Protein AF-K2QII4-F1 (afdb_monomer_lite)

Secondary structure (DSSP, 8-state):
-PPP--EEEEPPPTTTTTSPPEEEEP-TT---GGGGGSPP-SS-EEEE--TTSS-GGG----HHHHHHHHHHHHHHHS-TT---EE-

pLDDT: mean 91.84, std 8.43, range [52.69, 98.44]

Foldseek 3Di:
DDQWDWAWLDDADPVQAPPAEEEEEDDPLQDPVVVNVDDDPNHGYTYTGNSCNVPVVPDPDDPVVVVVSVVVSVPVVDDPPGDHHYD

Sequence (87 aa):
MSSITVVQIQSPEAFNSETAPLILIHDGGGTIFQYFLLDSLRRPTYGIANPWFDDPKSFFGNMEDLASIYARAIRDAFKPGESVLLG

InterPro domains:
  IPR029058 Alpha/Beta hydrolase fold [G3DSA:3.40.50.1820] (2-87)
  IPR029058 Alpha/Beta hydrolase fold [SSF53474] (7-87)

Radius of gyration: 13.56 Å; chains: 1; bounding box: 34×24×34 Å

Structure (mmCIF, N/CA/C/O backbone):
data_AF-K2QII4-F1
#
_entry.id   AF-K2QII4-F1
#
loop_
_atom_site.group_PDB
_atom_site.id
_atom_site.type_symbol
_atom_site.label_atom_id
_atom_site.label_alt_id
_atom_site.label_comp_id
_atom_site.label_asym_id
_atom_site.label_entity_id
_atom_site.label_seq_id
_atom_site.pdbx_PDB_ins_code
_atom_site.Cartn_x
_atom_site.Cartn_y
_atom_site.Cartn_z
_atom_site.occupancy
_atom_site.B_iso_or_equiv
_atom_site.auth_seq_id
_atom_site.auth_comp_id
_atom_site.auth_asym_id
_atom_site.auth_atom_id
_atom_site.pdbx_PDB_model_num
ATOM 1 N N . MET A 1 1 ? 6.952 14.536 -11.393 1.00 52.69 1 MET A N 1
ATOM 2 C CA . MET A 1 1 ? 6.905 13.363 -10.495 1.00 52.69 1 MET A CA 1
ATOM 3 C C . MET A 1 1 ? 5.473 12.876 -10.469 1.00 52.69 1 MET A C 1
ATOM 5 O O . MET A 1 1 ? 4.602 13.680 -10.160 1.00 52.69 1 MET A O 1
ATOM 9 N N . SER A 1 2 ? 5.223 11.626 -10.849 1.00 57.34 2 SER A N 1
ATOM 10 C CA . SER A 1 2 ? 3.897 11.017 -10.708 1.00 57.34 2 SER A CA 1
ATOM 11 C C . SER A 1 2 ? 3.551 10.948 -9.220 1.00 57.34 2 SER A C 1
ATOM 13 O O . SER A 1 2 ? 4.377 10.502 -8.423 1.00 57.34 2 SER A O 1
ATOM 15 N N . SER A 1 3 ? 2.378 11.446 -8.828 1.00 74.19 3 SER A N 1
ATOM 16 C CA . SER A 1 3 ? 1.921 11.325 -7.442 1.00 74.19 3 SER A CA 1
ATOM 17 C C . SER A 1 3 ? 1.555 9.868 -7.182 1.00 74.19 3 SER A C 1
ATOM 19 O O . SER A 1 3 ? 0.689 9.318 -7.860 1.00 74.19 3 SER A O 1
ATOM 21 N N . ILE A 1 4 ? 2.211 9.240 -6.208 1.00 90.62 4 ILE A N 1
ATOM 22 C CA . ILE A 1 4 ? 1.832 7.904 -5.746 1.00 90.62 4 ILE A CA 1
ATOM 23 C C . ILE A 1 4 ? 0.469 8.020 -5.076 1.00 90.62 4 ILE A C 1
ATOM 25 O O . ILE A 1 4 ? 0.272 8.888 -4.226 1.00 90.62 4 ILE A O 1
ATOM 29 N N . THR A 1 5 ? -0.470 7.168 -5.470 1.00 92.75 5 THR A N 1
ATOM 30 C CA . THR A 1 5 ? -1.823 7.185 -4.912 1.00 92.75 5 THR A CA 1
ATOM 31 C C . THR A 1 5 ? -1.984 6.026 -3.943 1.00 92.75 5 THR A C 1
ATOM 33 O O . THR A 1 5 ? -1.787 4.871 -4.314 1.00 92.75 5 THR A O 1
ATOM 36 N N . VAL A 1 6 ? -2.363 6.345 -2.707 1.00 96.19 6 VAL A N 1
ATOM 37 C CA . VAL A 1 6 ? -2.817 5.371 -1.713 1.00 96.19 6 VAL A CA 1
ATOM 38 C C . VAL A 1 6 ? -4.329 5.234 -1.882 1.00 96.19 6 VAL A C 1
ATOM 40 O O . VAL A 1 6 ? -5.081 6.162 -1.591 1.00 96.19 6 VAL A O 1
ATOM 43 N N . VAL A 1 7 ? -4.776 4.103 -2.424 1.00 96.88 7 VAL A N 1
ATOM 44 C CA . VAL A 1 7 ? -6.180 3.868 -2.788 1.00 96.88 7 VAL A CA 1
ATOM 45 C C . VAL A 1 7 ? -6.886 3.142 -1.654 1.00 96.88 7 VAL A C 1
ATOM 47 O O . VAL A 1 7 ? -6.396 2.124 -1.184 1.00 96.88 7 VAL A O 1
ATOM 50 N N . GLN A 1 8 ? -8.051 3.615 -1.223 1.00 96.56 8 GLN A N 1
ATOM 51 C CA . GLN A 1 8 ? -8.866 2.890 -0.251 1.00 96.56 8 GLN A CA 1
ATOM 52 C C . GLN A 1 8 ? -9.527 1.668 -0.908 1.00 96.56 8 GLN A C 1
ATOM 54 O O . GLN A 1 8 ? -10.268 1.810 -1.878 1.00 96.56 8 GLN A O 1
ATOM 59 N N . ILE A 1 9 ? -9.265 0.478 -0.364 1.00 97.19 9 ILE A N 1
ATOM 60 C CA . ILE A 1 9 ? -9.814 -0.803 -0.837 1.00 97.19 9 ILE A CA 1
ATOM 61 C C . ILE A 1 9 ? -11.031 -1.193 0.002 1.00 97.19 9 ILE A C 1
ATOM 63 O O . ILE A 1 9 ? -12.083 -1.513 -0.541 1.00 97.19 9 ILE A O 1
ATOM 67 N N . GLN A 1 10 ? -10.898 -1.149 1.331 1.00 95.12 10 GLN A N 1
ATOM 68 C CA . GLN A 1 10 ? -11.985 -1.455 2.262 1.00 95.12 10 GLN A CA 1
ATOM 69 C C . GLN A 1 10 ? -12.157 -0.298 3.244 1.00 95.12 10 GLN A C 1
ATOM 71 O O . GLN A 1 10 ? -11.194 0.151 3.874 1.00 95.12 10 GLN A O 1
ATOM 76 N N . SER A 1 11 ? -13.387 0.204 3.375 1.00 89.44 11 SER A N 1
ATOM 77 C CA . SER A 1 11 ? -13.734 1.191 4.395 1.00 89.44 11 SER A CA 1
ATOM 78 C C . SER A 1 11 ? -13.836 0.554 5.775 1.00 89.44 11 SER A C 1
ATOM 80 O O . SER A 1 11 ? -14.388 -0.541 5.889 1.00 89.44 11 SER A O 1
ATOM 82 N N . PRO A 1 12 ? -13.368 1.237 6.832 1.00 80.25 12 PRO A N 1
ATOM 83 C CA . PRO A 1 12 ? -13.577 0.747 8.179 1.00 80.25 12 PRO A CA 1
ATOM 84 C C . PRO A 1 12 ? -15.061 0.758 8.536 1.00 80.25 12 PRO A C 1
ATOM 86 O O . PRO A 1 12 ? -15.767 1.743 8.324 1.00 80.25 12 PRO A O 1
ATOM 89 N N . GLU A 1 13 ? -15.517 -0.330 9.144 1.00 80.06 13 GLU A N 1
ATOM 90 C CA . GLU A 1 13 ? -16.739 -0.319 9.943 1.00 80.06 13 GLU A CA 1
ATOM 91 C C . GLU A 1 13 ? -16.497 0.514 11.213 1.00 80.06 13 GLU A C 1
ATOM 93 O O . GLU A 1 13 ? -15.368 0.586 11.703 1.00 80.06 13 GLU A O 1
ATOM 98 N N . ALA A 1 14 ? -17.544 1.126 11.776 1.00 70.69 14 ALA A N 1
ATOM 99 C CA . ALA A 1 14 ? -17.417 2.084 12.883 1.00 70.69 14 ALA A CA 1
ATOM 100 C C . ALA A 1 14 ? -16.681 1.538 14.125 1.00 70.69 14 ALA A C 1
ATOM 102 O O . ALA A 1 14 ? -16.045 2.298 14.842 1.00 70.69 14 ALA A O 1
ATOM 103 N N . PHE A 1 15 ? -16.741 0.229 14.377 1.00 68.31 15 PHE A N 1
ATOM 104 C CA . PHE A 1 15 ? -16.047 -0.414 15.500 1.00 68.31 15 PHE A CA 1
ATOM 105 C C . PHE A 1 15 ? -14.605 -0.841 15.175 1.00 68.31 15 PHE A C 1
ATOM 107 O O . PHE A 1 15 ? -13.843 -1.156 16.082 1.00 68.31 15 PHE A O 1
ATOM 114 N N . ASN A 1 16 ? -14.216 -0.833 13.898 1.00 75.94 16 ASN A N 1
ATOM 115 C CA . ASN A 1 16 ? -12.878 -1.202 13.433 1.00 75.94 16 ASN A CA 1
ATOM 116 C C . ASN A 1 16 ? -12.041 0.015 13.007 1.00 75.94 16 ASN A C 1
ATOM 118 O O . ASN A 1 16 ? -10.882 -0.153 12.628 1.00 75.94 16 ASN A O 1
ATOM 122 N N . SER A 1 17 ? -12.589 1.235 13.063 1.00 72.12 17 SER A N 1
ATOM 123 C CA . SER A 1 17 ? -11.897 2.459 12.630 1.00 72.12 17 SER A CA 1
ATOM 124 C C . SER A 1 17 ? -10.679 2.823 13.478 1.00 72.12 17 SER A C 1
ATOM 126 O O . SER A 1 17 ? -9.850 3.602 13.024 1.00 72.12 17 SER A O 1
ATOM 128 N N . GLU A 1 18 ? -10.566 2.271 14.687 1.00 80.12 18 GLU A N 1
ATOM 129 C CA . GLU A 1 18 ? -9.405 2.462 15.569 1.00 80.12 18 GLU A CA 1
ATOM 130 C C . GLU A 1 18 ? -8.330 1.382 15.395 1.00 80.12 18 GLU A C 1
ATOM 132 O O . GLU A 1 18 ? -7.244 1.478 15.968 1.00 80.12 18 GLU A O 1
ATOM 137 N N . THR A 1 19 ? -8.603 0.337 14.607 1.00 90.38 19 THR A N 1
ATOM 138 C CA . THR A 1 19 ? -7.575 -0.658 14.295 1.00 90.38 19 THR A CA 1
ATOM 139 C C . THR A 1 19 ? -6.549 -0.054 13.343 1.00 90.38 19 THR A C 1
ATOM 141 O O . THR A 1 19 ? -6.907 0.702 12.440 1.00 90.38 19 THR A O 1
ATOM 144 N N . ALA A 1 20 ? -5.271 -0.404 13.528 1.00 93.62 20 ALA A N 1
ATOM 145 C CA . ALA A 1 20 ? -4.211 0.057 12.633 1.00 93.62 20 ALA A CA 1
ATOM 146 C C . ALA A 1 20 ? -4.605 -0.204 11.161 1.00 93.62 20 ALA A C 1
ATOM 148 O O . ALA A 1 20 ? -5.102 -1.286 10.858 1.00 93.62 20 ALA A O 1
ATOM 149 N N . PRO A 1 21 ? -4.407 0.726 10.224 1.00 95.62 21 PRO A N 1
ATOM 150 C CA . PRO A 1 21 ? -4.708 0.470 8.821 1.00 95.62 21 PRO A CA 1
ATOM 151 C C . PRO A 1 21 ? -3.778 -0.612 8.241 1.00 95.62 21 PRO A C 1
ATOM 153 O O . PRO A 1 21 ? -2.652 -0.814 8.707 1.00 95.62 21 PRO A O 1
ATOM 156 N N . LEU A 1 22 ? -4.264 -1.357 7.244 1.00 97.25 22 LEU A N 1
ATOM 157 C CA . LEU A 1 22 ? -3.454 -2.242 6.401 1.00 97.25 22 LEU A CA 1
ATOM 158 C C . LEU A 1 22 ? -3.135 -1.532 5.090 1.00 97.25 22 LEU A C 1
ATOM 160 O O . LEU A 1 22 ? -4.049 -1.032 4.437 1.00 97.25 22 LEU A O 1
ATOM 164 N N . ILE A 1 23 ? -1.873 -1.534 4.680 1.00 98.06 23 ILE A N 1
ATOM 165 C CA . ILE A 1 23 ? -1.453 -1.050 3.365 1.00 98.06 23 ILE A CA 1
ATOM 166 C C . ILE A 1 23 ? -0.880 -2.235 2.597 1.00 98.06 23 ILE A C 1
ATOM 168 O O . ILE A 1 23 ? 0.107 -2.825 3.029 1.00 98.06 23 ILE A O 1
ATOM 172 N N . LEU A 1 24 ? -1.520 -2.565 1.480 1.00 98.44 24 LEU A N 1
ATOM 173 C CA . LEU A 1 24 ? -1.138 -3.644 0.580 1.00 98.44 24 LEU A CA 1
ATOM 174 C C . LEU A 1 24 ? -0.412 -3.059 -0.632 1.00 98.44 24 LEU A C 1
ATOM 176 O O . LEU A 1 24 ? -0.979 -2.266 -1.392 1.00 98.44 24 LEU A O 1
ATOM 180 N N . ILE A 1 25 ? 0.853 -3.416 -0.807 1.00 98.00 25 ILE A N 1
ATOM 181 C CA . ILE A 1 25 ? 1.657 -2.990 -1.955 1.00 98.00 25 ILE A CA 1
ATOM 182 C C . ILE A 1 25 ? 1.518 -4.052 -3.043 1.00 98.00 25 ILE A C 1
ATOM 184 O O . ILE A 1 25 ? 1.493 -5.240 -2.746 1.00 98.00 25 ILE A O 1
ATOM 188 N N . HIS A 1 26 ? 1.398 -3.633 -4.303 1.00 97.44 26 HIS A N 1
ATOM 189 C CA . HIS A 1 26 ? 1.287 -4.551 -5.436 1.00 97.44 26 HIS A CA 1
ATOM 190 C C . HIS A 1 26 ? 2.323 -5.694 -5.402 1.00 97.44 26 HIS A C 1
ATOM 192 O O . HIS A 1 26 ? 3.467 -5.523 -4.974 1.00 97.44 26 HIS A O 1
ATOM 198 N N . ASP A 1 27 ? 1.947 -6.845 -5.953 1.00 95.12 27 ASP A N 1
ATOM 199 C CA . ASP A 1 27 ? 2.857 -7.972 -6.151 1.00 95.12 27 ASP A CA 1
ATOM 200 C C . ASP A 1 27 ? 3.695 -7.806 -7.438 1.00 95.12 27 ASP A C 1
ATOM 202 O O . ASP A 1 27 ? 3.725 -6.741 -8.062 1.00 95.12 27 ASP A O 1
ATOM 206 N N . GLY A 1 28 ? 4.374 -8.870 -7.881 1.00 93.06 28 GLY A N 1
ATOM 207 C CA . GLY A 1 28 ? 5.141 -8.857 -9.134 1.00 93.06 28 GLY A CA 1
ATOM 208 C C . GLY A 1 28 ? 4.315 -8.526 -10.389 1.00 93.06 28 GLY A C 1
ATOM 209 O O . GLY A 1 28 ? 4.898 -8.172 -11.412 1.00 93.06 28 GLY A O 1
ATOM 210 N N . GLY A 1 29 ? 2.981 -8.604 -10.319 1.00 93.88 29 GLY A N 1
ATOM 211 C CA . GLY A 1 29 ? 2.066 -8.208 -11.384 1.00 93.88 29 GLY A CA 1
ATOM 212 C C . GLY A 1 29 ? 1.800 -6.703 -11.452 1.00 93.88 29 GLY A C 1
ATOM 213 O O . GLY A 1 29 ? 1.273 -6.241 -12.454 1.00 93.88 29 GLY A O 1
ATOM 214 N N . GLY A 1 30 ? 2.157 -5.914 -10.434 1.00 95.62 30 GLY A N 1
ATOM 215 C CA . GLY A 1 30 ? 2.090 -4.447 -10.491 1.00 95.62 30 GLY A CA 1
ATOM 216 C C . GLY A 1 30 ? 0.718 -3.823 -10.209 1.00 95.62 30 GLY A C 1
ATOM 217 O O . GLY A 1 30 ? 0.631 -2.605 -10.044 1.00 95.62 30 GLY A O 1
ATOM 218 N N . THR A 1 31 ? -0.343 -4.626 -10.095 1.00 96.81 31 THR A N 1
ATOM 219 C CA . THR A 1 31 ? -1.702 -4.144 -9.795 1.00 96.81 31 THR A CA 1
ATOM 220 C C . THR A 1 31 ? -2.104 -4.427 -8.345 1.00 96.81 31 THR A C 1
ATOM 222 O O . THR A 1 31 ? -1.482 -5.231 -7.652 1.00 96.81 31 THR A O 1
ATOM 225 N N . ILE A 1 32 ? -3.174 -3.771 -7.892 1.00 97.94 32 ILE A N 1
ATOM 226 C CA . ILE A 1 32 ? -3.827 -4.035 -6.596 1.00 97.94 32 ILE A CA 1
ATOM 227 C C . ILE A 1 32 ? -5.197 -4.708 -6.756 1.00 97.94 32 ILE A C 1
ATOM 229 O O . ILE A 1 32 ? -5.948 -4.809 -5.788 1.00 97.94 32 ILE A O 1
ATOM 233 N N . PHE A 1 33 ? -5.556 -5.140 -7.971 1.00 97.25 33 PHE A N 1
ATOM 234 C CA . PHE A 1 33 ? -6.900 -5.640 -8.275 1.00 97.25 33 PHE A CA 1
ATOM 235 C C . PHE A 1 33 ? -7.277 -6.848 -7.411 1.00 97.25 33 PHE A C 1
ATOM 237 O O . PHE A 1 33 ? -8.385 -6.911 -6.885 1.00 97.25 33 PHE A O 1
ATOM 244 N N . GLN A 1 34 ? -6.332 -7.761 -7.185 1.00 97.31 34 GLN A N 1
ATOM 245 C CA . GLN A 1 34 ? -6.519 -8.941 -6.343 1.00 97.31 34 GLN A CA 1
ATOM 246 C C . GLN A 1 34 ? -6.974 -8.601 -4.919 1.00 97.31 34 GLN A C 1
ATOM 248 O O . GLN A 1 34 ? -7.713 -9.371 -4.312 1.00 97.31 34 GLN A O 1
ATOM 253 N N . TYR A 1 35 ? -6.593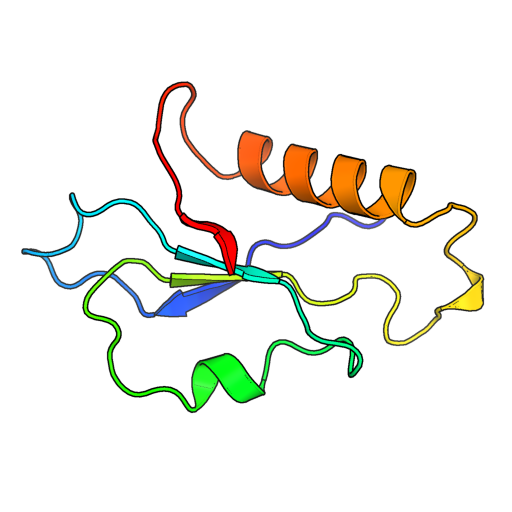 -7.437 -4.389 1.00 97.88 35 TYR A N 1
ATOM 254 C CA . TYR A 1 35 ? -6.961 -7.042 -3.033 1.00 97.88 35 TYR A CA 1
ATOM 255 C C . TYR A 1 35 ? -8.417 -6.574 -2.917 1.00 97.88 35 TYR A C 1
ATOM 257 O O . TYR A 1 35 ? -8.991 -6.656 -1.835 1.00 97.88 35 TYR A O 1
ATOM 265 N N . PHE A 1 36 ? -9.045 -6.156 -4.022 1.00 97.12 36 PHE A N 1
ATOM 266 C CA . PHE A 1 36 ? -10.486 -5.872 -4.063 1.00 97.12 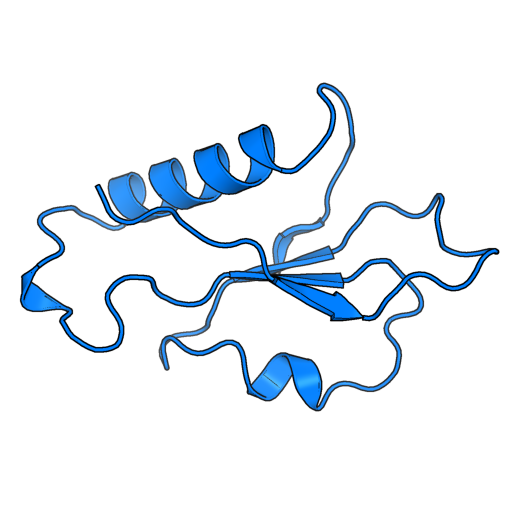36 PHE A CA 1
ATOM 267 C C . PHE A 1 36 ? -11.344 -7.142 -4.029 1.00 97.12 36 PHE A C 1
ATOM 269 O O . PHE A 1 36 ? -12.540 -7.059 -3.771 1.00 97.12 36 PHE A O 1
ATOM 276 N N . LEU A 1 37 ? -10.745 -8.306 -4.294 1.00 97.44 37 LEU A N 1
ATOM 277 C CA . LEU A 1 37 ? -11.428 -9.599 -4.266 1.00 97.44 37 LEU A CA 1
ATOM 278 C C . LEU A 1 37 ? -11.381 -10.265 -2.886 1.00 97.44 37 LEU A C 1
ATOM 280 O O . LEU A 1 37 ? -11.974 -11.326 -2.705 1.00 97.44 37 LEU A O 1
ATOM 284 N N . LEU A 1 38 ? -10.652 -9.684 -1.930 1.00 96.19 38 LEU A N 1
ATOM 285 C CA . LEU A 1 38 ? -10.592 -10.200 -0.569 1.00 96.19 38 LEU A CA 1
ATOM 286 C C . LEU A 1 38 ? -11.920 -9.958 0.150 1.00 96.19 38 LEU A C 1
ATOM 288 O O . LEU A 1 38 ? -12.499 -8.874 0.057 1.00 96.19 38 LEU A O 1
ATOM 292 N N . ASP A 1 39 ? -12.335 -10.943 0.947 1.00 95.75 39 ASP A N 1
ATOM 293 C CA . ASP A 1 39 ? -13.367 -10.741 1.960 1.00 95.75 39 ASP A CA 1
ATOM 294 C C . ASP A 1 39 ? -12.966 -9.624 2.940 1.00 95.75 39 ASP A C 1
ATOM 296 O O . ASP A 1 39 ? -11.813 -9.174 2.999 1.00 95.75 39 ASP A O 1
ATOM 300 N N . SER A 1 40 ? -13.932 -9.167 3.739 1.00 93.62 40 SER A N 1
ATOM 301 C CA . SER A 1 40 ? -13.689 -8.134 4.747 1.00 93.62 40 SER A CA 1
ATOM 302 C C . SER A 1 40 ? -12.528 -8.516 5.671 1.00 93.62 40 SER A C 1
ATOM 304 O O . SER A 1 40 ? -12.586 -9.501 6.411 1.00 93.62 40 SER A O 1
ATOM 306 N N . LEU A 1 41 ? -11.492 -7.678 5.681 1.00 92.94 41 LEU A N 1
ATOM 307 C CA . LEU A 1 41 ? -10.354 -7.776 6.595 1.00 92.94 41 LEU A CA 1
ATOM 308 C C . LEU A 1 41 ? -10.655 -7.125 7.950 1.00 92.94 41 LEU A C 1
ATOM 310 O O . LEU A 1 41 ? -9.803 -7.134 8.840 1.00 92.94 41 LEU A O 1
ATOM 314 N N . ARG A 1 42 ? -11.866 -6.565 8.110 1.00 92.56 42 ARG A N 1
ATOM 315 C CA . ARG A 1 42 ? -12.352 -5.914 9.335 1.00 92.56 42 ARG A CA 1
ATOM 316 C C . ARG A 1 42 ? -11.389 -4.846 9.866 1.00 92.56 42 ARG A C 1
ATOM 318 O O . ARG A 1 42 ? -11.186 -4.723 11.069 1.00 92.56 42 ARG A O 1
ATOM 325 N N . ARG A 1 43 ? -10.780 -4.085 8.953 1.00 93.50 43 ARG A N 1
ATOM 326 C CA . ARG A 1 43 ? -9.897 -2.946 9.243 1.00 93.50 43 ARG A CA 1
ATOM 327 C C . ARG A 1 43 ? -9.809 -2.007 8.037 1.00 93.50 43 ARG A C 1
ATOM 329 O O . ARG A 1 43 ? -10.020 -2.477 6.913 1.00 93.50 43 ARG A O 1
ATOM 336 N N . PRO A 1 44 ? -9.474 -0.717 8.227 1.00 95.19 44 PRO A N 1
ATOM 337 C CA . PRO A 1 44 ? -9.178 0.160 7.101 1.00 95.19 44 PRO A CA 1
ATOM 338 C C . PRO A 1 44 ? -8.076 -0.469 6.242 1.00 95.19 44 P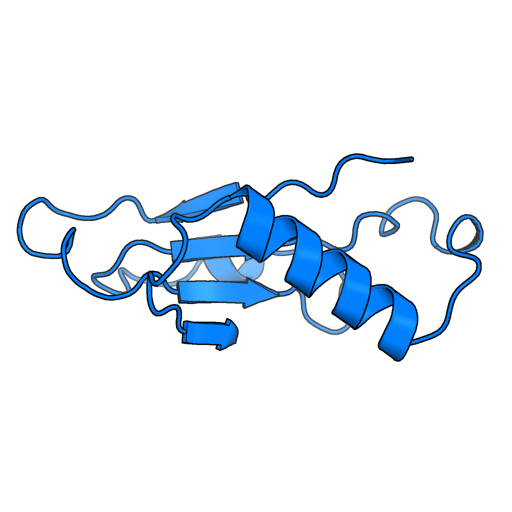RO A C 1
ATOM 340 O O . PRO A 1 44 ? -7.008 -0.804 6.755 1.00 95.19 44 PRO A O 1
ATOM 343 N N . THR A 1 45 ? -8.343 -0.662 4.953 1.00 96.75 45 THR A N 1
ATOM 344 C CA . THR A 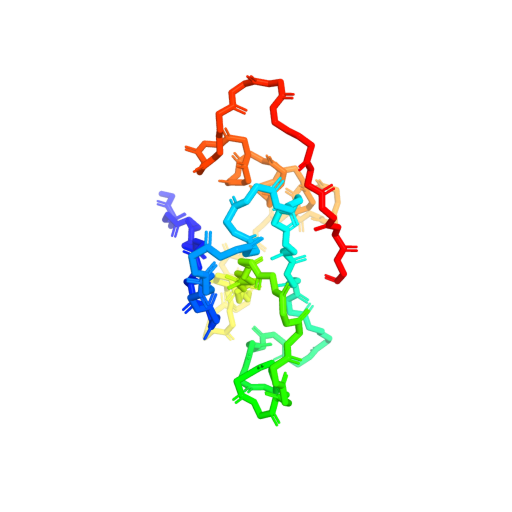1 45 ? -7.395 -1.315 4.042 1.00 96.75 45 THR A CA 1
ATOM 345 C C . THR A 1 45 ? -7.181 -0.452 2.816 1.00 96.75 45 THR A C 1
ATOM 347 O O . THR A 1 45 ? -8.142 -0.010 2.182 1.00 96.75 45 THR A O 1
ATOM 350 N N . TYR A 1 46 ? -5.916 -0.244 2.476 1.00 97.69 46 TYR A N 1
ATOM 351 C CA . TYR A 1 46 ? -5.463 0.590 1.376 1.00 97.69 46 TYR A CA 1
ATOM 352 C C . TYR A 1 46 ? -4.527 -0.192 0.457 1.00 97.69 46 TYR A C 1
ATOM 354 O O . TYR A 1 46 ? -3.895 -1.156 0.884 1.00 97.69 46 TYR A O 1
ATOM 362 N N . GLY A 1 47 ? -4.428 0.237 -0.796 1.00 97.94 47 GLY A N 1
ATOM 363 C CA . GLY A 1 47 ? -3.584 -0.356 -1.822 1.00 97.94 47 GLY A CA 1
ATOM 364 C C . GLY A 1 47 ? -2.664 0.665 -2.475 1.00 97.94 47 GLY A C 1
ATOM 365 O O . GLY A 1 47 ? -3.062 1.811 -2.692 1.00 97.94 47 GLY A O 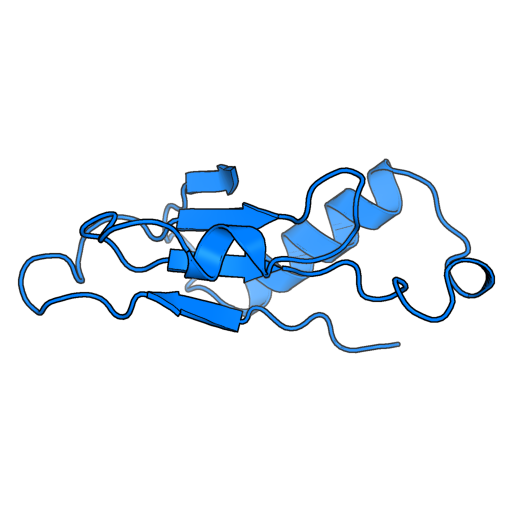1
ATOM 366 N N . ILE A 1 48 ? -1.457 0.232 -2.836 1.00 98.12 48 ILE A N 1
ATOM 367 C CA . ILE A 1 48 ? -0.520 0.995 -3.669 1.00 98.12 48 ILE A CA 1
ATOM 368 C C . ILE A 1 48 ? -0.168 0.157 -4.90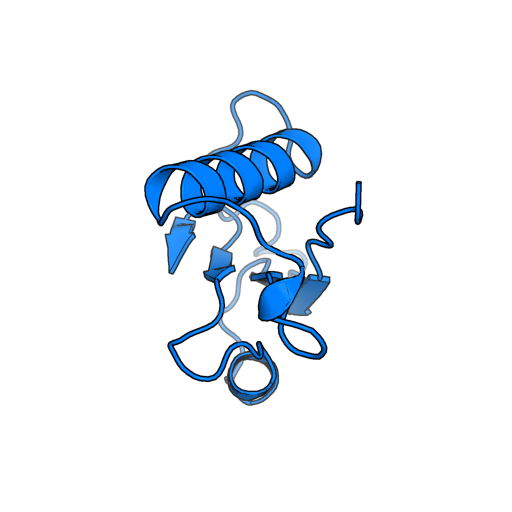2 1.00 98.12 48 ILE A C 1
ATOM 370 O O . ILE A 1 48 ? 0.530 -0.853 -4.803 1.00 98.12 48 ILE A O 1
ATOM 374 N N . ALA A 1 49 ? -0.669 0.570 -6.069 1.00 97.38 49 ALA A N 1
ATOM 375 C CA . ALA A 1 49 ? -0.297 -0.016 -7.358 1.00 97.38 49 ALA A CA 1
ATOM 376 C C . ALA A 1 49 ? 1.091 0.458 -7.803 1.00 97.38 49 ALA A C 1
ATOM 378 O O . ALA A 1 49 ? 1.555 1.508 -7.354 1.00 97.38 49 ALA A O 1
ATOM 379 N N . ASN A 1 50 ? 1.730 -0.279 -8.716 1.00 95.81 50 ASN A N 1
ATOM 380 C CA . ASN A 1 50 ? 2.972 0.171 -9.331 1.00 95.81 50 ASN A CA 1
ATOM 381 C C . ASN A 1 50 ? 2.688 1.438 -10.167 1.00 95.81 50 ASN A C 1
ATOM 383 O O . ASN A 1 50 ? 1.970 1.351 -11.166 1.00 95.81 50 ASN A O 1
ATOM 387 N N . PRO A 1 51 ? 3.259 2.606 -9.820 1.00 93.81 51 PRO A N 1
ATOM 388 C CA . PRO A 1 51 ? 3.033 3.858 -10.549 1.00 93.81 51 PRO A CA 1
ATOM 389 C C . PRO A 1 51 ? 3.539 3.822 -11.993 1.00 93.81 51 PRO A C 1
ATOM 391 O O . PRO A 1 51 ? 3.143 4.656 -12.803 1.00 93.81 51 PRO A O 1
ATOM 394 N N . TRP A 1 52 ? 4.433 2.880 -12.294 1.00 94.06 52 TRP A N 1
ATOM 395 C CA . TRP A 1 52 ? 5.036 2.669 -13.604 1.00 94.06 52 TRP A CA 1
ATOM 396 C C . TRP A 1 52 ? 4.545 1.380 -14.264 1.00 94.06 52 TRP A C 1
ATOM 398 O O . TRP A 1 52 ? 5.242 0.828 -15.106 1.00 94.06 52 TRP A O 1
ATOM 408 N N . PHE A 1 53 ? 3.362 0.879 -13.893 1.00 93.31 53 PHE A N 1
ATOM 409 C CA . PHE A 1 53 ? 2.787 -0.317 -14.513 1.00 93.31 53 PHE A CA 1
ATOM 410 C C . PHE A 1 53 ? 2.666 -0.184 -16.043 1.00 93.31 53 PHE A C 1
ATOM 412 O O . PHE A 1 53 ? 3.136 -1.057 -16.769 1.00 93.31 53 PHE A O 1
ATOM 419 N N . ASP A 1 54 ? 2.115 0.934 -16.528 1.00 93.00 54 ASP A N 1
ATOM 420 C CA . ASP A 1 54 ? 1.907 1.173 -17.966 1.00 93.00 54 ASP A CA 1
ATOM 421 C C . ASP A 1 54 ? 3.184 1.611 -18.706 1.00 93.00 54 ASP A C 1
ATOM 423 O O . ASP A 1 54 ? 3.297 1.429 -19.919 1.00 93.00 54 ASP A O 1
ATOM 427 N N . ASP A 1 55 ? 4.160 2.175 -17.988 1.00 93.25 55 ASP A N 1
ATOM 428 C CA . ASP A 1 55 ? 5.446 2.599 -18.552 1.00 93.25 55 ASP A CA 1
ATOM 429 C C . ASP A 1 55 ? 6.629 2.318 -17.601 1.00 93.25 55 ASP A C 1
ATOM 431 O O . ASP A 1 55 ? 7.180 3.237 -16.978 1.00 93.25 55 ASP A O 1
ATOM 435 N N . PRO A 1 56 ? 7.071 1.047 -17.500 1.00 88.50 56 PRO A N 1
ATOM 436 C CA . PRO A 1 56 ? 8.152 0.651 -16.595 1.00 88.50 56 PRO A CA 1
ATOM 437 C C . PRO A 1 56 ? 9.494 1.313 -16.921 1.00 88.50 56 PRO A C 1
ATOM 439 O O . PRO A 1 56 ? 10.342 1.469 -16.046 1.00 88.50 56 PRO A O 1
ATOM 442 N N . LYS A 1 57 ? 9.701 1.713 -18.184 1.00 91.06 57 LYS A N 1
ATOM 443 C CA . LYS A 1 57 ? 10.956 2.321 -18.653 1.00 91.06 57 LYS A CA 1
ATOM 444 C C . LYS A 1 57 ? 11.151 3.740 -18.125 1.00 91.06 57 LYS A C 1
ATOM 446 O O . LYS A 1 57 ? 12.276 4.229 -18.135 1.00 91.06 57 LYS A O 1
ATOM 451 N N . SER A 1 58 ? 10.078 4.383 -17.668 1.00 90.69 58 SER A N 1
ATOM 452 C CA . SER A 1 58 ? 10.119 5.720 -17.074 1.00 90.69 58 SER A CA 1
ATOM 453 C C . SER A 1 58 ? 10.592 5.733 -15.616 1.00 90.69 58 SER A C 1
ATOM 455 O O . SER A 1 58 ? 10.813 6.812 -15.059 1.00 90.69 58 SER A O 1
ATOM 457 N N . PHE A 1 59 ? 10.768 4.570 -14.979 1.00 92.31 59 PHE A N 1
ATOM 458 C CA . PHE A 1 59 ? 11.380 4.484 -13.657 1.00 92.31 59 PHE A CA 1
ATOM 459 C C . PHE A 1 59 ? 12.896 4.297 -13.766 1.00 92.31 59 PHE A C 1
ATOM 461 O O . PHE A 1 59 ? 13.382 3.253 -14.191 1.00 92.31 59 PHE A O 1
ATOM 468 N N . PHE A 1 60 ? 13.651 5.310 -13.340 1.00 87.81 60 PHE A N 1
ATOM 469 C CA . PHE A 1 60 ? 15.117 5.306 -13.338 1.00 87.81 60 PHE A CA 1
ATOM 470 C C . PHE A 1 60 ? 15.667 5.173 -11.912 1.00 87.81 60 PHE A C 1
ATOM 472 O O . PHE A 1 60 ? 16.397 6.042 -11.442 1.00 87.81 60 PHE A O 1
ATOM 479 N N . GLY A 1 61 ? 15.275 4.104 -11.217 1.00 92.75 61 GLY A N 1
ATOM 480 C CA . GLY A 1 61 ? 15.697 3.810 -9.847 1.00 92.75 61 GLY A CA 1
ATOM 481 C C . GLY A 1 61 ? 15.800 2.311 -9.578 1.00 92.75 61 GLY A C 1
ATOM 482 O O . GLY A 1 61 ? 15.478 1.480 -10.429 1.00 92.75 61 GLY A O 1
ATOM 483 N N . ASN A 1 62 ? 16.273 1.964 -8.388 1.00 94.50 62 ASN A N 1
ATOM 484 C CA . ASN A 1 62 ? 16.376 0.592 -7.905 1.00 94.50 62 ASN A CA 1
ATOM 485 C C . ASN A 1 62 ? 15.225 0.245 -6.930 1.00 94.50 62 ASN A C 1
ATOM 487 O O . ASN A 1 62 ? 14.281 1.013 -6.733 1.00 94.50 62 ASN A O 1
ATOM 491 N N . MET A 1 63 ? 15.290 -0.937 -6.313 1.00 91.75 63 MET A N 1
ATOM 492 C CA . MET A 1 63 ? 14.281 -1.381 -5.343 1.00 91.75 63 MET A CA 1
ATOM 493 C C . MET A 1 63 ? 14.233 -0.501 -4.080 1.00 91.75 63 MET A C 1
ATOM 495 O O . MET A 1 63 ? 13.161 -0.287 -3.519 1.00 91.75 63 MET A O 1
ATOM 499 N N . GLU A 1 64 ? 15.373 0.023 -3.629 1.00 96.69 64 GLU A N 1
ATOM 500 C CA . GLU A 1 64 ? 15.467 0.909 -2.462 1.00 96.69 64 GLU A CA 1
ATOM 501 C C . GLU A 1 64 ? 14.843 2.280 -2.758 1.00 96.69 64 GLU A C 1
ATOM 503 O O . GLU A 1 64 ? 14.147 2.840 -1.905 1.00 96.69 64 GLU A O 1
ATOM 508 N N . ASP A 1 65 ? 15.018 2.786 -3.983 1.00 95.50 65 ASP A N 1
ATOM 509 C CA . ASP A 1 65 ? 14.344 3.991 -4.469 1.00 95.50 65 ASP A CA 1
ATOM 510 C C . ASP A 1 65 ? 12.826 3.784 -4.468 1.00 95.50 65 ASP A C 1
ATOM 512 O O . ASP A 1 65 ? 12.081 4.616 -3.945 1.00 95.50 65 ASP A O 1
ATOM 516 N N . LEU A 1 66 ? 12.362 2.640 -4.984 1.00 93.62 66 LEU A N 1
ATOM 517 C CA . LEU A 1 66 ? 10.939 2.303 -5.020 1.00 93.62 66 LEU A CA 1
ATOM 518 C C . LEU A 1 66 ? 10.347 2.196 -3.605 1.00 93.62 66 LEU A C 1
ATOM 520 O O . LEU A 1 66 ? 9.312 2.798 -3.313 1.00 93.62 66 LEU A O 1
ATOM 524 N N . ALA A 1 67 ? 11.040 1.506 -2.696 1.00 94.88 67 ALA A N 1
ATOM 525 C CA . ALA A 1 67 ? 10.641 1.391 -1.296 1.00 94.88 67 ALA A CA 1
ATOM 526 C C . ALA A 1 67 ? 10.593 2.759 -0.595 1.00 94.88 67 ALA A C 1
ATOM 528 O O . ALA A 1 67 ? 9.654 3.045 0.150 1.00 94.88 67 ALA A O 1
ATOM 529 N N . SER A 1 68 ? 11.564 3.636 -0.864 1.00 96.00 68 SER A N 1
ATOM 530 C CA . SER A 1 68 ? 11.611 4.996 -0.310 1.00 96.00 68 SER A CA 1
ATOM 531 C C . SER A 1 68 ? 10.442 5.855 -0.794 1.00 96.00 68 SER A C 1
ATOM 533 O O . SER A 1 68 ? 9.859 6.618 -0.016 1.00 96.00 68 SER A O 1
ATOM 535 N N . ILE A 1 69 ? 10.071 5.704 -2.066 1.00 95.69 69 ILE A N 1
ATOM 536 C CA . ILE A 1 69 ? 8.921 6.372 -2.679 1.00 95.69 69 ILE A CA 1
ATOM 537 C C . ILE A 1 69 ? 7.614 5.894 -2.033 1.00 95.69 69 ILE A C 1
ATOM 539 O O . ILE A 1 69 ? 6.802 6.731 -1.630 1.00 95.69 69 ILE A O 1
ATOM 543 N N . TYR A 1 70 ? 7.433 4.584 -1.841 1.00 96.12 70 TYR A N 1
ATOM 544 C CA . TYR A 1 70 ? 6.261 4.037 -1.145 1.00 96.12 70 TYR A CA 1
ATOM 545 C C . TYR A 1 70 ? 6.200 4.464 0.322 1.00 96.12 70 TYR A C 1
ATOM 547 O O . TYR A 1 70 ? 5.163 4.942 0.778 1.00 96.12 70 TYR A O 1
ATOM 555 N N . ALA A 1 71 ? 7.314 4.401 1.052 1.00 95.31 71 ALA A N 1
ATOM 556 C CA . ALA A 1 71 ? 7.375 4.844 2.442 1.00 95.31 71 ALA A CA 1
ATOM 557 C C . ALA A 1 71 ? 7.045 6.338 2.589 1.00 95.31 71 ALA A C 1
ATOM 559 O O . ALA A 1 71 ? 6.418 6.754 3.564 1.00 95.31 71 ALA A O 1
ATOM 560 N N . ARG A 1 72 ? 7.458 7.173 1.628 1.00 95.31 72 ARG A N 1
ATOM 561 C CA . ARG A 1 72 ? 7.051 8.580 1.586 1.00 95.31 72 ARG A CA 1
ATOM 562 C C . ARG A 1 72 ? 5.548 8.724 1.349 1.00 95.31 72 ARG A C 1
ATOM 564 O O . ARG A 1 72 ? 4.909 9.407 2.136 1.00 95.31 72 ARG A O 1
ATOM 571 N N . ALA A 1 73 ? 4.993 8.049 0.345 1.00 95.25 73 ALA A N 1
ATOM 572 C CA . ALA A 1 73 ? 3.560 8.102 0.055 1.00 95.25 73 ALA A CA 1
ATOM 573 C C . ALA A 1 73 ? 2.703 7.687 1.263 1.00 95.25 73 ALA A C 1
ATOM 575 O O . ALA A 1 73 ? 1.698 8.325 1.560 1.00 95.25 73 ALA A O 1
ATOM 576 N N . ILE A 1 74 ? 3.139 6.661 1.999 1.00 95.38 74 ILE A N 1
ATOM 577 C CA . ILE A 1 74 ? 2.486 6.214 3.234 1.00 95.38 74 ILE A CA 1
ATOM 578 C C . ILE A 1 74 ? 2.568 7.300 4.315 1.00 95.38 74 ILE A C 1
ATOM 580 O O . ILE A 1 74 ? 1.552 7.659 4.899 1.00 95.38 74 ILE A O 1
ATOM 584 N N . ARG A 1 75 ? 3.746 7.880 4.567 1.00 94.25 75 ARG A N 1
ATOM 585 C CA . ARG A 1 75 ? 3.891 8.957 5.568 1.00 94.25 75 ARG A CA 1
ATOM 586 C C . ARG A 1 75 ? 3.079 10.206 5.234 1.00 94.25 75 ARG A C 1
ATOM 588 O O . ARG A 1 75 ? 2.620 10.872 6.152 1.00 94.25 75 ARG A O 1
ATOM 595 N N . ASP A 1 76 ? 2.909 10.506 3.951 1.00 94.06 76 ASP A N 1
ATOM 596 C CA . ASP A 1 76 ? 2.118 11.650 3.495 1.00 94.06 76 ASP A CA 1
ATOM 597 C C . ASP A 1 76 ? 0.599 11.381 3.620 1.00 94.06 76 ASP A C 1
ATOM 599 O O . ASP A 1 76 ? -0.182 12.323 3.749 1.00 94.06 76 ASP A O 1
ATOM 603 N N . ALA A 1 77 ? 0.171 10.110 3.608 1.00 93.56 77 ALA A N 1
ATOM 604 C CA . ALA A 1 77 ? -1.238 9.709 3.675 1.00 93.56 77 ALA A CA 1
ATOM 605 C C . ALA A 1 77 ? -1.789 9.525 5.104 1.00 93.56 77 ALA A C 1
ATOM 607 O O . ALA A 1 77 ? -3.000 9.633 5.302 1.00 93.56 77 ALA A O 1
ATOM 608 N N . PHE A 1 78 ? -0.934 9.247 6.093 1.00 92.12 78 PHE A N 1
ATOM 609 C CA . PHE A 1 78 ? -1.337 8.927 7.470 1.00 92.12 78 PHE A CA 1
ATOM 610 C C . PHE A 1 78 ? -0.796 9.932 8.489 1.00 92.12 78 PHE A C 1
ATOM 612 O O . PHE A 1 78 ? 0.131 10.696 8.216 1.00 92.12 78 PHE A O 1
ATOM 619 N N . LYS A 1 79 ? -1.380 9.957 9.693 1.00 90.38 79 LYS A N 1
ATOM 620 C CA . LYS A 1 79 ? -0.965 10.918 10.721 1.00 90.38 79 LYS A CA 1
ATOM 621 C C . LYS A 1 79 ? 0.415 10.544 11.281 1.00 90.38 79 LYS A C 1
ATOM 623 O O . LYS A 1 79 ? 0.691 9.364 11.502 1.00 90.38 79 LYS A O 1
ATOM 628 N N . PRO A 1 80 ? 1.277 11.526 11.605 1.00 90.12 80 PRO A N 1
ATOM 629 C CA . PRO A 1 80 ? 2.511 11.249 12.331 1.00 90.12 80 PRO A CA 1
ATOM 630 C C . PRO A 1 80 ? 2.238 10.481 13.633 1.00 90.12 80 PRO A C 1
ATOM 632 O O . PRO A 1 80 ? 1.378 10.873 14.419 1.00 90.12 80 PRO A O 1
ATOM 635 N N . GLY A 1 81 ? 2.980 9.394 13.862 1.00 87.19 81 GLY A N 1
ATOM 636 C CA . GLY A 1 81 ? 2.826 8.528 15.039 1.00 87.19 81 GLY A CA 1
ATOM 637 C C . GLY A 1 81 ? 1.744 7.447 14.918 1.00 87.19 81 GLY A C 1
ATOM 638 O O . GLY A 1 81 ? 1.636 6.606 15.808 1.00 87.19 81 GLY A O 1
ATOM 639 N N . GLU A 1 82 ? 0.974 7.424 13.829 1.00 89.69 82 GLU A N 1
ATOM 640 C CA . GLU A 1 82 ? 0.016 6.356 13.548 1.00 89.69 82 GLU A CA 1
ATOM 641 C C . GLU A 1 82 ? 0.748 5.068 13.144 1.00 89.69 82 GLU A C 1
ATOM 643 O O . GLU A 1 82 ? 1.622 5.068 12.275 1.00 89.69 82 GLU A O 1
ATOM 648 N N . SER A 1 83 ? 0.415 3.957 13.804 1.00 92.06 83 SER A N 1
ATOM 649 C CA . SER A 1 83 ? 0.966 2.644 13.461 1.00 92.06 83 SER A CA 1
ATOM 650 C C . SER A 1 83 ? 0.184 2.038 12.303 1.00 92.06 83 SER A C 1
ATOM 652 O O . SER A 1 83 ? -1.043 2.007 12.342 1.00 92.06 83 SER A O 1
ATOM 654 N N . VAL A 1 84 ? 0.889 1.500 11.309 1.00 94.81 84 VAL A N 1
ATOM 655 C CA . VAL A 1 84 ? 0.295 0.847 10.134 1.00 94.81 84 VAL A CA 1
ATOM 656 C C . VAL A 1 84 ? 0.836 -0.575 9.992 1.00 94.81 84 VAL A C 1
ATOM 658 O O . VAL A 1 84 ? 1.955 -0.858 10.419 1.00 94.81 84 VAL A O 1
ATOM 661 N N . LEU A 1 85 ? 0.057 -1.476 9.391 1.00 96.81 85 LEU A N 1
ATOM 662 C CA . LEU A 1 85 ? 0.557 -2.777 8.938 1.00 96.81 85 LEU A CA 1
ATOM 663 C C . LEU A 1 85 ? 0.879 -2.710 7.444 1.00 96.81 85 LEU A C 1
ATOM 665 O O . LEU A 1 85 ? 0.144 -2.075 6.687 1.00 96.81 85 LEU A O 1
ATOM 669 N N . LEU A 1 86 ? 1.944 -3.394 7.032 1.00 96.31 86 LEU A N 1
ATOM 670 C CA . LEU A 1 86 ? 2.361 -3.512 5.634 1.00 96.31 86 LEU A CA 1
ATOM 671 C C . LEU A 1 86 ? 2.212 -4.961 5.169 1.00 96.31 86 LEU A C 1
ATOM 673 O O . LEU A 1 86 ? 2.536 -5.878 5.930 1.00 96.31 86 LEU A O 1
ATOM 677 N N . GLY A 1 87 ? 1.740 -5.147 3.938 1.00 93.88 87 GLY A N 1
ATOM 678 C CA . GLY A 1 87 ? 1.611 -6.441 3.269 1.00 93.88 87 GLY A CA 1
ATOM 679 C C . GLY A 1 87 ? 1.827 -6.345 1.770 1.00 93.88 87 GLY A C 1
ATOM 680 O O . GLY A 1 87 ? 1.763 -5.216 1.230 1.00 93.88 87 GLY A O 1
#

Organism: Macrophomina phaseolina (strain MS6) (NCBI:txid1126212)